Protein AF-A0A953Q3T5-F1 (afdb_monomer_lite)

Radius of gyration: 13.38 Å; chains: 1; bounding box: 35×22×36 Å

Foldseek 3Di:
DDWAQAPVGIWDKDFPDKDADPVNFKIWTWIWIWDDDPPDDIDIEIEIEIDTPCLVVDPVSVVVVSVQVRVPVVVDDHYYYHYPPDDD

Secondary structure (DSSP, 8-state):
-EEEEETTEEEEEEEEEEEE-TTSSEEEEEEEEEEEETTEEEEEEEEEEEEEHHHHHSHHHHHHHHHHHHHHHHH-SS-EEEE-----

Sequence (88 aa):
MSVLGTAKGAWVIRVLSGFVTDDGATIQLCLVLERHSDSAPAQFRRLNVVLSELDLKVALARVMVADRIRDWIETTEADGVLDMILGS

pLDDT: mean 91.19, std 9.22, range [38.59, 98.12]

Structure (mmCIF, N/CA/C/O backbone):
data_AF-A0A953Q3T5-F1
#
_entry.id   AF-A0A953Q3T5-F1
#
loop_
_atom_site.group_PDB
_atom_site.id
_atom_site.type_symbol
_atom_site.label_atom_id
_atom_site.label_alt_id
_atom_site.label_comp_id
_atom_site.label_asym_id
_atom_site.label_entity_id
_atom_site.label_seq_id
_atom_site.pdbx_PDB_ins_code
_atom_site.Cartn_x
_atom_site.Cartn_y
_atom_site.Cartn_z
_atom_site.occupancy
_atom_site.B_iso_or_equiv
_atom_site.auth_seq_id
_atom_site.auth_comp_id
_atom_site.auth_asym_id
_atom_site.auth_atom_id
_atom_site.pdbx_PDB_model_num
ATOM 1 N N . MET A 1 1 ? 5.410 -9.643 5.683 1.00 74.38 1 MET A N 1
ATOM 2 C CA . MET A 1 1 ? 5.841 -9.373 4.295 1.00 74.38 1 MET A CA 1
ATOM 3 C C . MET A 1 1 ? 4.782 -9.956 3.385 1.00 74.38 1 MET A C 1
ATOM 5 O O . MET A 1 1 ? 4.407 -11.099 3.616 1.00 74.38 1 MET A O 1
ATOM 9 N N . SER A 1 2 ? 4.300 -9.182 2.418 1.00 88.88 2 SER A N 1
ATOM 10 C CA . SER A 1 2 ? 3.262 -9.603 1.466 1.00 88.88 2 SER A CA 1
ATOM 11 C C . 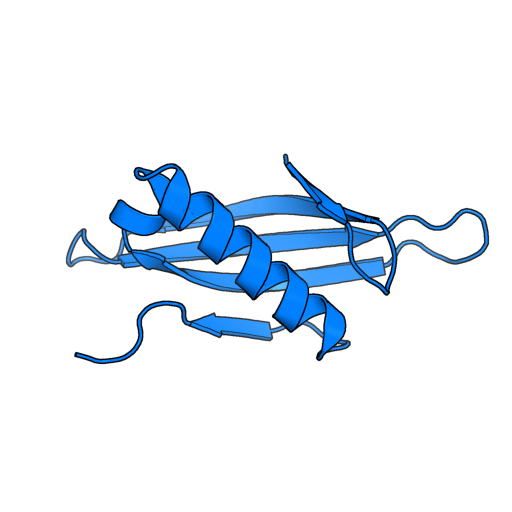SER A 1 2 ? 3.742 -9.362 0.036 1.00 88.88 2 SER A C 1
ATOM 13 O O . SER A 1 2 ? 4.613 -8.523 -0.170 1.00 88.88 2 SER A O 1
ATOM 15 N N . VAL A 1 3 ? 3.194 -10.084 -0.943 1.00 93.50 3 VAL A N 1
ATOM 16 C CA . VAL A 1 3 ? 3.503 -9.886 -2.369 1.00 93.50 3 VAL A CA 1
ATOM 17 C C . VAL A 1 3 ? 2.234 -9.460 -3.095 1.00 93.50 3 VAL A C 1
ATOM 19 O O . VAL A 1 3 ?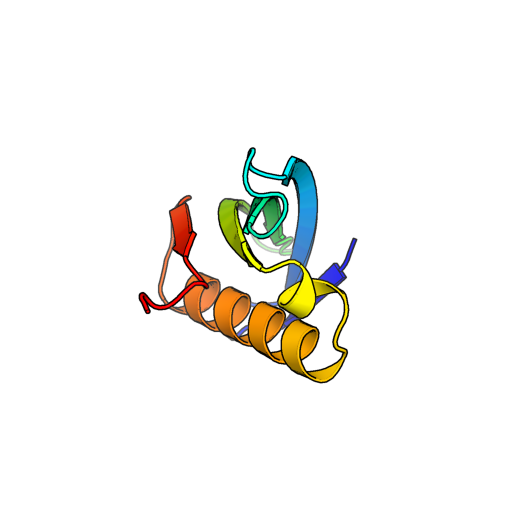 1.181 -10.063 -2.894 1.00 93.50 3 VAL A O 1
ATOM 22 N N . LEU A 1 4 ? 2.339 -8.428 -3.930 1.00 94.12 4 LEU A N 1
ATOM 23 C CA . LEU A 1 4 ? 1.235 -7.856 -4.689 1.00 94.12 4 LEU A CA 1
ATOM 24 C C . LEU A 1 4 ? 1.576 -7.831 -6.182 1.00 94.12 4 LEU A C 1
ATOM 26 O O . LEU A 1 4 ? 2.522 -7.168 -6.603 1.00 94.12 4 LEU A O 1
ATOM 30 N N . GLY A 1 5 ? 0.811 -8.568 -6.988 1.00 94.31 5 GLY A N 1
ATOM 31 C CA . GLY A 1 5 ? 0.908 -8.510 -8.447 1.00 94.31 5 GLY A CA 1
ATOM 32 C C . GLY A 1 5 ? 0.211 -7.267 -8.997 1.00 94.31 5 GLY A C 1
ATOM 33 O O . GLY A 1 5 ? -0.904 -6.958 -8.574 1.00 94.31 5 GLY A O 1
ATOM 34 N N . THR A 1 6 ? 0.867 -6.580 -9.931 1.00 94.06 6 THR A N 1
ATOM 35 C CA . THR A 1 6 ? 0.361 -5.393 -10.642 1.00 94.06 6 THR A CA 1
ATOM 36 C C . THR A 1 6 ? 0.696 -5.502 -12.134 1.00 94.06 6 THR A C 1
ATOM 38 O O . THR A 1 6 ? 1.553 -6.309 -12.515 1.00 94.06 6 THR A O 1
ATOM 41 N N . ALA A 1 7 ? 0.120 -4.646 -12.980 1.00 93.06 7 ALA A N 1
ATOM 42 C CA . ALA A 1 7 ? 0.540 -4.523 -14.383 1.00 93.06 7 ALA A CA 1
ATOM 43 C C . ALA A 1 7 ? 2.025 -4.121 -14.538 1.00 93.06 7 ALA A C 1
ATOM 45 O O . ALA A 1 7 ? 2.661 -4.424 -15.546 1.00 93.06 7 ALA A O 1
ATOM 46 N N . LYS A 1 8 ? 2.615 -3.496 -13.509 1.00 92.00 8 LYS A N 1
ATOM 47 C CA . LYS A 1 8 ? 4.048 -3.170 -13.426 1.00 92.00 8 LYS A CA 1
ATOM 48 C C . LYS A 1 8 ? 4.873 -4.316 -12.822 1.00 92.00 8 LYS A C 1
ATOM 50 O O . LYS A 1 8 ? 6.012 -4.100 -12.427 1.00 92.00 8 LYS A O 1
ATOM 55 N N . GLY A 1 9 ? 4.343 -5.532 -12.735 1.00 93.06 9 GLY A N 1
ATOM 56 C CA . GLY A 1 9 ? 5.018 -6.688 -12.142 1.00 93.06 9 GLY A CA 1
ATOM 57 C C . GLY A 1 9 ? 4.730 -6.864 -10.650 1.00 93.06 9 GLY A C 1
ATOM 58 O O . GLY A 1 9 ? 3.871 -6.189 -10.078 1.00 93.06 9 GLY A O 1
ATOM 59 N N . ALA A 1 10 ? 5.422 -7.822 -10.032 1.00 94.94 10 ALA A N 1
ATOM 60 C CA . ALA A 1 10 ? 5.240 -8.174 -8.627 1.00 94.94 10 ALA A CA 1
ATOM 61 C C . ALA A 1 10 ? 6.017 -7.231 -7.697 1.00 94.94 10 ALA A C 1
ATOM 63 O O . ALA A 1 10 ? 7.208 -6.993 -7.895 1.00 94.94 10 ALA A O 1
ATOM 64 N N . TRP A 1 11 ? 5.341 -6.744 -6.660 1.00 96.75 11 TRP A N 1
ATOM 65 C CA . TRP A 1 11 ? 5.908 -5.893 -5.620 1.00 96.75 11 TRP A CA 1
ATOM 66 C C . TRP A 1 11 ? 5.878 -6.608 -4.272 1.00 96.75 11 TRP A C 1
ATOM 68 O O . TRP A 1 11 ? 4.845 -7.128 -3.849 1.00 96.75 11 TRP A O 1
ATOM 78 N N . VAL A 1 12 ? 7.009 -6.615 -3.578 1.00 96.56 12 VAL A N 1
ATOM 79 C CA . VAL A 1 12 ? 7.119 -7.038 -2.184 1.00 96.56 12 VAL A CA 1
ATOM 80 C C . VAL A 1 12 ? 6.787 -5.845 -1.294 1.00 96.56 12 VAL A C 1
ATOM 82 O O . VAL A 1 12 ? 7.372 -4.775 -1.428 1.00 96.56 12 VAL A O 1
ATOM 85 N N . ILE A 1 13 ? 5.853 -6.038 -0.367 1.00 96.00 13 ILE A N 1
ATOM 86 C CA . ILE A 1 13 ? 5.382 -5.019 0.570 1.00 96.00 13 ILE A CA 1
ATOM 87 C C . ILE A 1 13 ? 5.882 -5.362 1.971 1.00 96.00 13 ILE A C 1
ATOM 89 O O . ILE A 1 13 ? 5.635 -6.456 2.509 1.00 96.00 13 ILE A O 1
ATOM 93 N N . ARG A 1 14 ? 6.573 -4.402 2.583 1.00 95.75 14 ARG A N 1
ATOM 94 C CA . ARG A 1 14 ? 7.075 -4.477 3.957 1.00 95.75 14 ARG A CA 1
ATOM 95 C C . ARG A 1 14 ? 6.547 -3.294 4.755 1.00 95.75 14 ARG A C 1
ATOM 97 O O . ARG A 1 14 ? 6.577 -2.169 4.275 1.00 95.75 14 ARG A O 1
ATOM 104 N N . VAL A 1 15 ? 6.099 -3.548 5.981 1.00 95.31 15 VAL A N 1
ATOM 105 C CA . VAL A 1 15 ? 5.813 -2.481 6.946 1.00 95.31 15 VAL A CA 1
ATOM 106 C C . VAL A 1 15 ? 7.147 -2.049 7.542 1.00 95.31 15 VAL A C 1
ATOM 108 O O . VAL A 1 15 ? 7.849 -2.875 8.124 1.00 95.31 15 VAL A O 1
ATOM 111 N N . LEU A 1 16 ? 7.511 -0.784 7.351 1.00 95.94 16 LEU A N 1
ATOM 112 C CA . LEU A 1 16 ? 8.701 -0.179 7.945 1.00 95.94 16 LEU A CA 1
ATOM 113 C C . LEU A 1 16 ? 8.406 0.308 9.363 1.00 95.94 16 LEU A C 1
ATOM 115 O O . LEU A 1 16 ? 9.173 0.053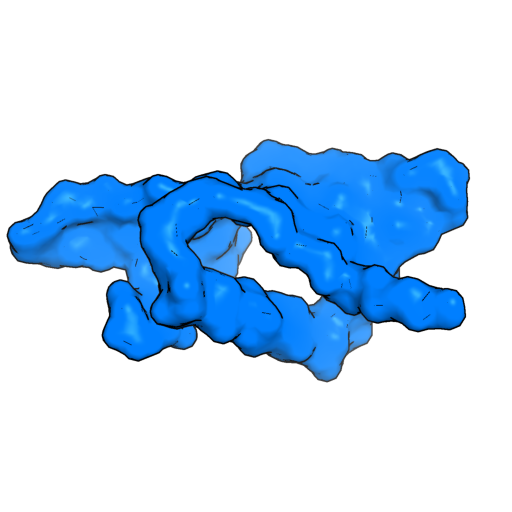 10.286 1.00 95.94 16 LEU A O 1
ATOM 119 N N . SER A 1 17 ? 7.283 0.998 9.526 1.00 94.94 17 SER A N 1
ATOM 120 C CA . SER A 1 17 ? 6.803 1.493 10.810 1.00 94.94 17 SER A CA 1
ATOM 121 C C . SER A 1 17 ? 5.286 1.624 10.783 1.00 94.94 17 SER A C 1
ATOM 123 O O . SER A 1 17 ? 4.661 1.620 9.721 1.00 94.94 17 SER A O 1
ATOM 125 N N . GLY A 1 18 ? 4.690 1.732 11.962 1.00 92.62 18 GLY A N 1
ATOM 126 C CA . GLY A 1 18 ? 3.284 2.055 12.101 1.00 92.62 18 GLY A CA 1
ATOM 127 C C . GLY A 1 18 ? 3.005 2.657 13.465 1.00 92.62 18 GLY A C 1
ATOM 128 O O . GLY A 1 18 ? 3.714 2.358 14.427 1.00 92.62 18 GLY A O 1
ATOM 129 N N . PHE A 1 19 ? 1.989 3.504 13.539 1.00 92.50 19 PHE A N 1
ATOM 130 C CA . PHE A 1 19 ? 1.473 4.023 14.796 1.00 92.50 19 PHE A CA 1
ATOM 131 C C . PHE A 1 19 ? -0.046 4.143 14.733 1.00 92.50 19 PHE A C 1
ATOM 133 O O . PHE A 1 19 ? -0.631 4.287 13.658 1.00 92.50 19 PHE A O 1
ATOM 140 N N . VAL A 1 20 ? -0.666 4.046 15.902 1.00 91.00 20 VAL A N 1
ATOM 141 C CA . VAL A 1 20 ? -2.090 4.312 16.095 1.00 91.00 20 VAL A CA 1
ATOM 142 C C . VAL A 1 20 ? -2.207 5.753 16.576 1.00 91.00 20 VAL A C 1
ATOM 144 O O . VAL A 1 20 ? -1.403 6.186 17.403 1.00 91.00 20 VAL A O 1
ATOM 147 N N . THR A 1 21 ? -3.148 6.505 16.023 1.00 86.06 21 THR A N 1
ATOM 148 C CA . THR A 1 21 ? -3.458 7.874 16.454 1.00 86.06 21 THR A CA 1
ATOM 149 C C . THR A 1 21 ? -4.080 7.893 17.848 1.00 86.06 21 THR A C 1
ATOM 151 O O . THR A 1 21 ? -4.564 6.877 18.345 1.00 86.06 21 THR A O 1
ATOM 154 N N . ASP A 1 22 ? -4.110 9.070 18.473 1.00 83.06 22 ASP A N 1
ATOM 155 C CA . ASP A 1 22 ? -4.627 9.247 19.838 1.00 83.06 22 ASP A CA 1
ATOM 156 C C . ASP A 1 22 ? -6.108 8.847 19.992 1.00 83.06 22 ASP A C 1
ATOM 158 O O . ASP A 1 22 ? -6.540 8.483 21.084 1.00 83.06 22 ASP A O 1
ATOM 162 N N . ASP A 1 23 ? -6.884 8.873 18.901 1.00 81.19 23 ASP A N 1
ATOM 163 C CA . ASP A 1 23 ? -8.279 8.410 18.871 1.00 81.19 23 ASP A CA 1
ATOM 164 C C . ASP A 1 23 ? -8.426 6.874 18.914 1.00 81.19 23 ASP A C 1
ATOM 166 O O . ASP A 1 23 ? -9.537 6.364 19.066 1.00 81.19 23 ASP A O 1
ATOM 170 N N . GLY A 1 24 ? -7.324 6.127 18.776 1.00 78.31 24 GLY A N 1
ATOM 171 C CA . GLY A 1 24 ? -7.295 4.664 18.752 1.00 78.31 24 GLY A CA 1
ATOM 172 C C . GLY A 1 24 ? -7.929 4.021 17.513 1.00 78.31 24 GLY A C 1
ATOM 173 O O . GLY A 1 24 ? -7.901 2.797 17.384 1.00 78.31 24 GLY A O 1
ATOM 174 N N . ALA A 1 25 ? -8.512 4.815 16.615 1.00 85.19 25 ALA A N 1
ATOM 175 C CA . ALA A 1 25 ? -9.311 4.346 15.490 1.00 85.19 25 ALA A CA 1
ATOM 176 C C . ALA A 1 25 ? -8.521 4.355 14.179 1.00 85.19 25 ALA A C 1
ATOM 178 O O . ALA A 1 25 ? -8.740 3.487 13.326 1.00 85.19 25 ALA A O 1
ATOM 179 N N . THR A 1 26 ? -7.591 5.304 14.041 1.00 90.94 26 THR A N 1
ATOM 180 C CA . THR A 1 26 ? -6.773 5.468 12.841 1.00 90.94 26 THR A CA 1
ATOM 181 C C . THR A 1 26 ? -5.381 4.872 13.032 1.00 90.94 26 THR A C 1
ATOM 183 O O . THR A 1 26 ? -4.722 4.999 14.063 1.00 90.94 26 THR A O 1
ATOM 186 N N . ILE A 1 27 ? -4.917 4.184 11.999 1.00 93.81 27 ILE A N 1
ATOM 187 C CA . ILE A 1 27 ? -3.604 3.569 11.908 1.00 93.81 27 ILE A CA 1
ATOM 188 C C . ILE A 1 27 ? -2.886 4.217 10.737 1.00 93.81 27 ILE A C 1
ATOM 190 O O . ILE A 1 27 ? -3.372 4.208 9.606 1.00 93.81 27 ILE A O 1
ATOM 194 N N . GLN A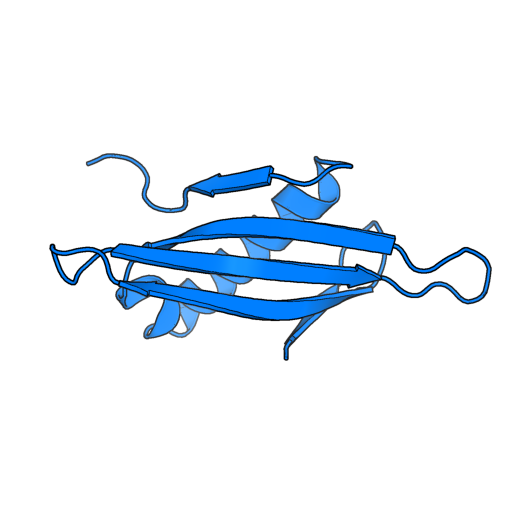 1 28 ? -1.692 4.732 11.000 1.00 94.38 28 GLN A N 1
ATOM 195 C CA . GLN A 1 28 ? -0.782 5.175 9.959 1.00 94.38 28 GLN A CA 1
ATOM 196 C C . GLN A 1 28 ? 0.346 4.156 9.815 1.00 94.38 28 GLN A C 1
ATOM 198 O O . GLN A 1 28 ? 1.060 3.864 10.774 1.00 94.38 28 GLN A O 1
ATOM 203 N N . LEU A 1 29 ? 0.521 3.618 8.610 1.00 95.69 29 LEU A N 1
ATOM 204 C CA . LEU A 1 29 ? 1.589 2.683 8.264 1.00 95.69 29 LEU A CA 1
ATOM 205 C C . LEU A 1 29 ? 2.550 3.328 7.273 1.00 95.69 29 LEU A C 1
ATOM 207 O O . LEU A 1 29 ? 2.122 3.869 6.261 1.00 95.69 29 LEU A O 1
ATOM 211 N N . CYS A 1 30 ? 3.852 3.200 7.508 1.00 97.19 30 CYS A N 1
ATOM 212 C CA . CYS A 1 30 ? 4.863 3.462 6.494 1.00 97.19 30 CYS A CA 1
ATOM 213 C C . CYS A 1 30 ? 5.253 2.136 5.840 1.00 97.19 30 CYS A C 1
ATOM 215 O O . CYS A 1 30 ? 5.764 1.229 6.504 1.00 97.19 30 CYS A O 1
ATOM 217 N N . LEU A 1 31 ? 5.003 2.010 4.542 1.00 97.19 31 LEU A N 1
ATOM 218 C CA . LEU A 1 31 ? 5.311 0.828 3.750 1.00 97.19 31 LEU A CA 1
ATOM 219 C C . LEU A 1 31 ? 6.531 1.078 2.867 1.00 97.19 31 LEU A C 1
ATOM 221 O O . LEU A 1 31 ? 6.698 2.160 2.306 1.00 97.19 31 LEU A O 1
ATOM 225 N N . VAL A 1 32 ? 7.345 0.042 2.694 1.00 97.62 32 VAL A N 1
ATOM 226 C CA . VAL A 1 32 ? 8.360 -0.044 1.644 1.00 97.62 32 VAL A CA 1
ATOM 227 C C . VAL A 1 32 ? 7.874 -1.047 0.606 1.00 97.62 32 VAL A C 1
ATOM 229 O O . VAL A 1 32 ? 7.564 -2.196 0.934 1.00 97.62 32 VAL A O 1
ATOM 232 N N . LEU A 1 33 ? 7.800 -0.584 -0.638 1.00 97.38 33 LEU A N 1
ATOM 233 C CA . LEU A 1 33 ? 7.423 -1.348 -1.816 1.00 97.38 33 LEU A CA 1
ATOM 234 C C . LEU A 1 33 ? 8.690 -1.613 -2.624 1.00 97.38 33 LEU A C 1
ATOM 236 O O . LEU A 1 33 ? 9.378 -0.675 -3.022 1.00 97.38 33 LEU A O 1
ATOM 240 N N . GLU A 1 34 ? 8.990 -2.881 -2.859 1.00 96.75 34 GLU A N 1
ATOM 241 C CA . GLU A 1 34 ? 10.206 -3.330 -3.528 1.00 96.75 34 GLU A CA 1
ATOM 242 C C . GLU A 1 34 ? 9.844 -4.170 -4.754 1.00 96.75 34 GLU A C 1
ATOM 244 O O . GLU A 1 34 ? 9.091 -5.139 -4.650 1.00 96.75 34 GLU A O 1
ATOM 249 N N . ARG A 1 35 ? 10.379 -3.812 -5.921 1.00 95.19 35 ARG A N 1
ATOM 250 C CA . ARG A 1 35 ? 10.250 -4.600 -7.151 1.00 95.19 35 ARG A CA 1
ATOM 251 C C . ARG A 1 35 ? 11.628 -4.986 -7.657 1.00 95.19 35 ARG A C 1
ATOM 253 O O . ARG A 1 35 ? 12.429 -4.118 -8.003 1.00 95.19 35 ARG A O 1
ATOM 260 N N . HIS A 1 36 ? 11.862 -6.288 -7.766 1.00 88.75 36 HIS A N 1
ATOM 261 C CA . HIS A 1 36 ? 13.033 -6.833 -8.444 1.00 88.75 36 HIS A CA 1
ATOM 262 C C . HIS A 1 36 ? 12.695 -7.144 -9.900 1.00 88.75 36 HIS A C 1
ATOM 264 O O . HIS A 1 36 ? 11.598 -7.608 -10.211 1.00 88.75 36 HIS A O 1
ATOM 270 N N . SER A 1 37 ? 13.652 -6.883 -10.782 1.00 85.31 37 SER A N 1
ATOM 271 C CA . SER A 1 37 ? 13.624 -7.297 -12.178 1.00 85.31 37 SER A 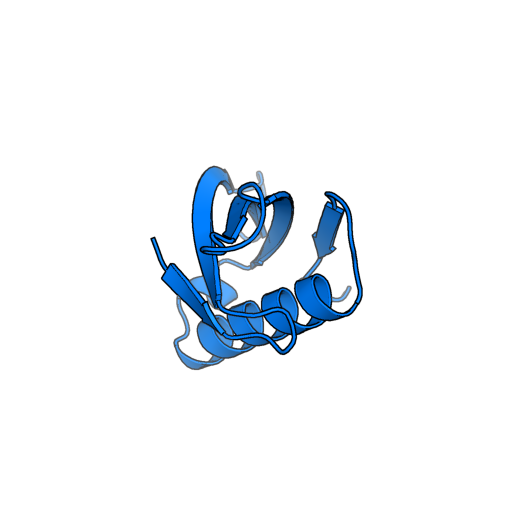CA 1
ATOM 272 C C . SER A 1 37 ? 14.974 -7.918 -12.501 1.00 85.31 37 SER A C 1
ATOM 274 O O . SER A 1 37 ? 15.999 -7.392 -12.075 1.00 85.31 37 SER A O 1
ATOM 276 N N . ASP A 1 38 ? 14.991 -8.990 -13.287 1.00 82.62 38 ASP A N 1
ATOM 277 C CA . ASP A 1 38 ? 16.245 -9.613 -13.727 1.00 82.62 38 ASP A CA 1
ATOM 278 C C . ASP A 1 38 ? 17.022 -8.716 -14.707 1.00 82.62 38 ASP A C 1
ATOM 280 O O . ASP A 1 38 ? 18.228 -8.862 -14.884 1.00 82.62 38 ASP A O 1
ATOM 284 N N . SER A 1 39 ? 16.329 -7.769 -15.347 1.00 84.50 39 SER A N 1
ATOM 285 C CA . SER A 1 39 ? 16.861 -6.911 -16.412 1.00 84.50 39 SER A CA 1
ATOM 286 C C . SER A 1 39 ? 17.055 -5.446 -16.013 1.00 84.50 39 SER A C 1
ATOM 288 O O . SER A 1 39 ? 17.538 -4.656 -16.824 1.00 84.50 39 SER A O 1
ATOM 290 N N . ALA A 1 40 ? 16.674 -5.053 -14.795 1.00 86.06 40 ALA A N 1
ATOM 291 C CA . ALA A 1 40 ? 16.746 -3.666 -14.340 1.00 86.06 40 ALA A CA 1
ATOM 292 C C . ALA A 1 40 ? 17.103 -3.578 -12.849 1.00 86.06 40 ALA A C 1
ATOM 294 O O . ALA A 1 40 ? 16.803 -4.506 -12.098 1.00 86.06 40 ALA A O 1
ATOM 295 N N . PRO A 1 41 ? 17.692 -2.458 -12.389 1.00 90.12 41 PRO A N 1
ATOM 296 C CA . PRO A 1 41 ? 17.916 -2.233 -10.967 1.00 90.12 41 PRO A CA 1
ATOM 297 C C . PRO A 1 41 ? 16.625 -2.374 -10.156 1.00 90.12 41 PRO A C 1
ATOM 299 O O . PRO A 1 41 ? 15.541 -2.007 -10.622 1.00 90.12 41 PRO A O 1
ATOM 302 N N . ALA A 1 42 ? 16.760 -2.871 -8.925 1.00 91.56 42 ALA A N 1
ATOM 303 C CA . ALA A 1 42 ? 15.646 -2.954 -7.993 1.00 91.56 42 ALA A CA 1
ATOM 304 C C . ALA A 1 42 ? 15.025 -1.567 -7.774 1.00 91.56 42 ALA A C 1
ATOM 306 O O . ALA A 1 42 ? 15.730 -0.566 -7.621 1.00 91.56 42 ALA A O 1
ATOM 307 N N . GLN A 1 43 ? 13.697 -1.520 -7.768 1.00 94.62 43 GLN A N 1
ATOM 308 C CA . GLN A 1 43 ? 12.943 -0.298 -7.532 1.00 94.62 43 GLN A CA 1
ATOM 309 C C . GLN A 1 43 ? 12.360 -0.306 -6.131 1.00 94.62 43 GLN A C 1
ATOM 311 O O . GLN A 1 43 ? 11.788 -1.305 -5.697 1.00 94.62 43 GLN A O 1
ATOM 316 N N . PHE A 1 44 ? 12.466 0.839 -5.467 1.00 96.00 44 PHE A N 1
ATOM 317 C CA . PHE A 1 44 ? 11.968 1.050 -4.119 1.00 96.00 44 PHE A CA 1
ATOM 318 C C . PHE A 1 44 ? 11.044 2.257 -4.101 1.00 96.00 44 PHE A C 1
ATOM 320 O O . PHE A 1 44 ? 11.367 3.286 -4.695 1.00 96.00 44 PHE A O 1
ATOM 327 N N . ARG A 1 45 ? 9.915 2.129 -3.407 1.00 96.94 45 ARG A N 1
ATOM 328 C CA . ARG A 1 45 ? 9.000 3.237 -3.122 1.00 96.94 45 ARG A CA 1
ATOM 329 C C . ARG A 1 45 ? 8.562 3.197 -1.672 1.00 96.94 45 ARG A C 1
ATOM 331 O O . ARG A 1 45 ? 8.399 2.118 -1.100 1.00 96.94 45 ARG A O 1
ATOM 338 N N . ARG A 1 46 ? 8.342 4.368 -1.088 1.00 97.69 46 ARG A N 1
ATOM 339 C CA . ARG A 1 46 ? 7.708 4.530 0.218 1.00 97.69 46 ARG A CA 1
ATOM 340 C C . ARG A 1 46 ? 6.263 4.954 0.042 1.00 97.69 46 ARG A C 1
ATOM 342 O O . ARG A 1 46 ? 5.970 5.895 -0.690 1.00 97.69 46 ARG A O 1
ATOM 349 N N . LEU A 1 47 ? 5.374 4.277 0.752 1.00 98.12 47 LEU A N 1
ATOM 350 C CA . LEU A 1 47 ? 3.958 4.602 0.769 1.00 98.12 47 LEU A CA 1
ATOM 351 C C . LEU A 1 47 ? 3.491 4.729 2.212 1.00 98.12 47 LEU A C 1
ATOM 353 O O . LEU A 1 47 ? 3.525 3.755 2.959 1.00 98.12 47 LEU A O 1
ATOM 357 N N . ASN A 1 48 ? 3.048 5.919 2.602 1.00 97.25 48 ASN A N 1
ATOM 358 C CA . ASN A 1 48 ? 2.348 6.094 3.867 1.00 97.25 48 ASN A CA 1
ATOM 359 C C . ASN A 1 48 ? 0.866 5.799 3.648 1.00 97.25 48 ASN A C 1
ATOM 361 O O . ASN A 1 48 ? 0.247 6.414 2.789 1.00 97.25 48 ASN A O 1
ATOM 365 N N . VAL A 1 49 ? 0.296 4.866 4.399 1.00 95.94 49 VAL A N 1
ATOM 366 C CA . VAL A 1 49 ? -1.122 4.510 4.306 1.00 95.94 49 VAL A CA 1
ATOM 367 C C . VAL A 1 49 ? -1.809 4.903 5.600 1.00 95.94 49 VAL A C 1
ATOM 369 O O . VAL A 1 49 ? -1.334 4.537 6.674 1.00 95.94 49 VAL A O 1
ATOM 372 N N . VAL A 1 50 ? -2.915 5.630 5.490 1.00 94.69 50 VAL A N 1
ATOM 373 C CA . VAL A 1 50 ? -3.809 5.953 6.606 1.00 94.69 50 VAL A CA 1
ATOM 374 C C . VAL A 1 50 ? -5.052 5.086 6.458 1.00 94.69 50 VAL A C 1
ATOM 376 O O . VAL A 1 50 ? -5.649 5.054 5.386 1.00 94.69 50 VAL A O 1
ATOM 379 N N . LEU A 1 51 ? -5.397 4.323 7.489 1.00 93.88 51 LEU A N 1
ATOM 380 C CA . LEU A 1 51 ? -6.472 3.329 7.456 1.00 93.88 51 LEU A CA 1
ATOM 381 C C . LEU A 1 51 ? -7.065 3.118 8.850 1.00 93.88 51 LEU A C 1
ATOM 383 O O . LEU A 1 51 ? -6.432 3.441 9.849 1.00 93.88 51 LEU A O 1
ATOM 387 N N . SER A 1 52 ? -8.267 2.564 8.935 1.00 92.62 52 SER A N 1
ATOM 388 C CA . SER A 1 52 ? -8.910 2.255 10.213 1.00 92.62 52 SER A CA 1
ATOM 389 C C . SER A 1 52 ? -8.455 0.906 10.777 1.00 92.62 52 SER A C 1
ATOM 391 O O . SER A 1 52 ? -8.032 0.008 10.048 1.00 92.62 52 SER A O 1
ATOM 393 N N . GLU A 1 53 ? -8.617 0.688 12.081 1.00 89.56 53 GLU A N 1
ATOM 394 C CA . GLU A 1 53 ? -8.347 -0.627 12.685 1.00 89.56 53 GLU A CA 1
ATOM 395 C C . GLU A 1 53 ? -9.156 -1.771 12.029 1.00 89.56 53 GLU A C 1
ATOM 397 O O . GLU A 1 53 ? -8.673 -2.903 11.878 1.00 89.56 53 GLU A O 1
ATOM 402 N N . LEU A 1 54 ? -10.381 -1.474 11.582 1.00 87.88 54 LEU A N 1
ATOM 403 C CA . LEU A 1 54 ? -11.252 -2.433 10.902 1.00 87.88 54 LEU A CA 1
ATOM 404 C C . LEU A 1 54 ? -10.666 -2.900 9.567 1.00 87.88 54 LEU A C 1
ATOM 406 O O . LEU A 1 54 ? -10.814 -4.079 9.228 1.00 87.88 54 LEU A O 1
ATOM 410 N N . ASP A 1 55 ? -9.935 -2.028 8.868 1.00 90.38 55 ASP A N 1
ATOM 411 C CA . ASP A 1 55 ? -9.304 -2.344 7.585 1.00 90.38 55 ASP A CA 1
ATOM 412 C C . ASP A 1 55 ? -8.253 -3.453 7.704 1.00 90.38 55 ASP A C 1
ATOM 414 O O . ASP A 1 55 ? -8.041 -4.228 6.769 1.00 90.38 55 ASP A O 1
ATOM 418 N N . LEU A 1 56 ? -7.632 -3.595 8.881 1.00 87.06 56 LEU A N 1
ATOM 419 C CA . LEU A 1 56 ? -6.684 -4.676 9.158 1.00 87.06 56 LEU A CA 1
ATOM 420 C C . LEU A 1 56 ? -7.353 -5.920 9.744 1.00 87.06 56 LEU A C 1
ATOM 422 O O . LEU A 1 56 ? -6.904 -7.040 9.480 1.00 87.06 56 LEU A O 1
ATOM 426 N N . LYS A 1 57 ? -8.417 -5.767 10.538 1.00 88.62 57 LYS A N 1
ATOM 427 C CA . LYS A 1 57 ? -9.074 -6.895 11.220 1.00 88.62 57 LYS A CA 1
ATOM 428 C C . LYS A 1 57 ? -9.988 -7.696 10.295 1.00 88.62 57 LYS A C 1
ATOM 430 O O . LYS A 1 57 ? -10.011 -8.929 10.371 1.00 88.62 57 LYS A O 1
ATOM 435 N N . VAL A 1 58 ? -10.695 -7.034 9.383 1.00 91.88 58 VAL A N 1
ATOM 436 C CA . VAL A 1 58 ? -11.689 -7.672 8.512 1.00 91.88 58 VAL A CA 1
ATOM 437 C C . VAL A 1 58 ? -11.028 -8.219 7.246 1.00 91.88 58 VAL A C 1
ATOM 439 O O . VAL A 1 58 ? -10.341 -7.504 6.526 1.00 91.88 58 VAL A O 1
ATOM 442 N N . ALA A 1 59 ? -11.255 -9.502 6.938 1.00 91.06 59 ALA A N 1
ATOM 443 C CA . ALA A 1 59 ? -10.633 -10.160 5.783 1.00 91.06 59 ALA A CA 1
ATOM 444 C C . ALA A 1 59 ? -10.959 -9.479 4.449 1.00 91.06 59 ALA A C 1
ATOM 446 O O . ALA A 1 59 ? -10.057 -9.267 3.644 1.00 91.06 59 ALA A O 1
ATOM 447 N N . LEU A 1 60 ? -12.223 -9.100 4.246 1.00 91.25 60 LEU A N 1
ATOM 448 C CA . LEU A 1 60 ? -12.651 -8.376 3.051 1.00 91.25 60 LEU A CA 1
ATOM 449 C C . LEU A 1 60 ? -11.998 -6.990 2.960 1.00 91.25 60 LEU A C 1
ATOM 451 O O . LEU A 1 60 ? -11.523 -6.608 1.896 1.00 91.25 60 LEU A O 1
ATOM 455 N N . ALA A 1 61 ? -11.904 -6.269 4.079 1.00 90.75 61 ALA A N 1
ATOM 456 C CA . ALA A 1 61 ? -11.290 -4.946 4.100 1.00 90.75 61 ALA A CA 1
ATOM 457 C C . ALA A 1 61 ? -9.784 -5.009 3.787 1.00 90.75 61 ALA A C 1
ATOM 459 O O . ALA A 1 61 ? -9.283 -4.205 3.006 1.00 90.75 61 ALA A O 1
ATOM 460 N N . ARG A 1 62 ? -9.078 -6.050 4.253 1.00 92.19 62 ARG A N 1
ATOM 461 C CA . ARG A 1 62 ? -7.677 -6.291 3.863 1.00 92.19 62 ARG A CA 1
ATOM 462 C C . ARG A 1 62 ? -7.494 -6.479 2.355 1.00 92.19 62 ARG A C 1
ATOM 464 O O . ARG A 1 62 ? -6.477 -6.047 1.816 1.00 92.19 62 ARG A O 1
ATOM 471 N N . VAL A 1 63 ? -8.448 -7.127 1.680 1.00 93.19 63 VAL A N 1
ATOM 472 C CA . VAL A 1 63 ? -8.426 -7.259 0.211 1.00 93.19 63 VAL A CA 1
ATOM 473 C C . VAL A 1 63 ? -8.579 -5.884 -0.434 1.00 93.19 63 VAL A C 1
ATOM 475 O O . VAL A 1 63 ? -7.773 -5.527 -1.285 1.00 93.19 63 VAL A O 1
ATOM 478 N N . MET A 1 64 ? -9.521 -5.068 0.045 1.00 93.44 64 MET A N 1
ATOM 479 C CA . MET A 1 64 ? -9.714 -3.704 -0.457 1.00 93.44 64 MET A CA 1
ATOM 480 C C . MET A 1 64 ? -8.476 -2.819 -0.254 1.00 93.44 64 MET A C 1
ATOM 482 O O . MET A 1 64 ? -8.109 -2.069 -1.155 1.00 93.44 64 MET A O 1
ATOM 486 N N . VAL A 1 65 ? -7.788 -2.934 0.888 1.00 93.88 65 VAL A N 1
ATOM 487 C CA . VAL A 1 65 ? -6.508 -2.245 1.132 1.00 93.88 65 VAL A CA 1
ATOM 488 C C . VAL A 1 65 ? -5.460 -2.662 0.100 1.00 93.88 65 VAL A C 1
ATOM 490 O O . VAL A 1 65 ? -4.781 -1.808 -0.468 1.00 93.88 65 VAL A O 1
ATOM 49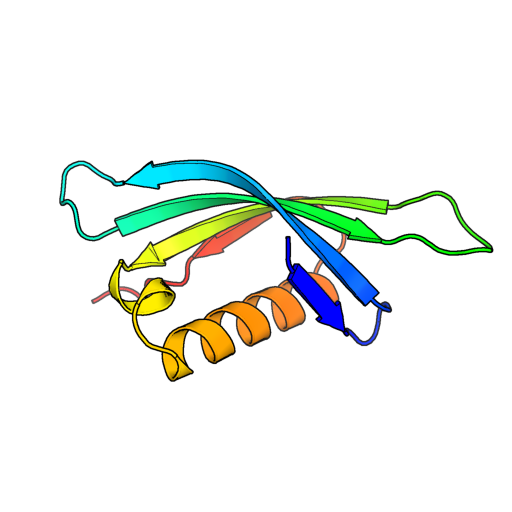3 N N . ALA A 1 66 ? -5.334 -3.963 -0.174 1.00 94.88 66 ALA A N 1
ATOM 494 C CA . ALA A 1 66 ? -4.393 -4.466 -1.171 1.00 94.88 66 ALA A CA 1
ATOM 495 C C . ALA A 1 66 ? -4.727 -3.971 -2.588 1.00 94.88 66 ALA A C 1
ATOM 497 O O . ALA A 1 66 ? -3.817 -3.600 -3.330 1.00 94.88 66 ALA A O 1
ATOM 498 N N . ASP A 1 67 ? -6.010 -3.920 -2.947 1.00 95.88 67 ASP A N 1
ATOM 499 C CA . ASP A 1 67 ? -6.468 -3.419 -4.244 1.00 95.88 67 ASP A CA 1
ATOM 500 C C . ASP A 1 67 ? -6.169 -1.927 -4.409 1.00 95.88 67 ASP A C 1
ATOM 502 O O . ASP A 1 67 ? -5.585 -1.515 -5.406 1.00 95.88 67 ASP A O 1
ATOM 506 N N . ARG A 1 68 ? -6.433 -1.119 -3.383 1.00 96.31 68 ARG A N 1
ATOM 507 C CA . ARG A 1 68 ? -6.105 0.312 -3.387 1.00 96.31 68 ARG A CA 1
ATOM 508 C C . ARG A 1 68 ? -4.600 0.578 -3.482 1.00 96.31 68 ARG A C 1
ATOM 510 O O . ARG A 1 68 ? -4.182 1.500 -4.179 1.00 96.31 68 ARG A O 1
ATOM 517 N N . ILE A 1 69 ? -3.774 -0.232 -2.816 1.00 96.44 69 ILE A N 1
ATOM 518 C CA . ILE A 1 69 ? -2.313 -0.154 -2.962 1.00 96.44 69 ILE A CA 1
ATOM 519 C C . ILE A 1 69 ? -1.894 -0.542 -4.390 1.00 96.44 69 ILE A C 1
ATOM 521 O O . ILE A 1 69 ? -1.002 0.099 -4.947 1.00 96.44 69 ILE A O 1
ATOM 525 N N . ARG A 1 70 ? -2.535 -1.549 -5.004 1.00 97.00 70 ARG A N 1
ATOM 526 C CA . ARG A 1 70 ? -2.284 -1.931 -6.405 1.00 97.00 70 ARG A CA 1
ATOM 527 C C . ARG A 1 70 ? -2.575 -0.765 -7.341 1.00 97.00 70 ARG A C 1
ATOM 529 O O . ARG A 1 70 ? -1.689 -0.384 -8.101 1.00 97.00 70 ARG A O 1
ATOM 536 N N . ASP A 1 71 ? -3.758 -0.172 -7.227 1.00 96.62 71 ASP A N 1
ATOM 537 C CA . ASP A 1 71 ? -4.172 0.963 -8.055 1.00 96.62 71 ASP A CA 1
ATOM 538 C C . ASP A 1 71 ? -3.194 2.136 -7.910 1.00 96.62 71 ASP A C 1
ATOM 540 O O . ASP A 1 71 ? -2.794 2.761 -8.896 1.00 96.62 71 ASP A O 1
ATOM 544 N N . TRP A 1 72 ? -2.740 2.412 -6.684 1.00 97.31 72 TRP A N 1
ATOM 545 C CA . TRP A 1 72 ? -1.743 3.449 -6.432 1.00 97.31 72 TRP A CA 1
ATOM 546 C C . TRP A 1 72 ? -0.401 3.143 -7.117 1.00 97.31 72 TRP A C 1
ATOM 548 O O . TRP A 1 72 ? 0.167 4.019 -7.769 1.00 97.31 72 TRP A O 1
ATOM 558 N N . ILE A 1 73 ? 0.104 1.905 -7.041 1.00 96.69 73 ILE A N 1
ATOM 559 C CA . ILE A 1 73 ? 1.344 1.494 -7.730 1.00 96.69 73 ILE A CA 1
ATOM 560 C C . ILE A 1 73 ? 1.208 1.666 -9.249 1.00 96.69 73 ILE A C 1
ATOM 562 O O . ILE A 1 73 ? 2.145 2.107 -9.924 1.00 96.69 73 ILE A O 1
ATOM 566 N N . GLU A 1 74 ? 0.049 1.315 -9.801 1.00 96.31 74 GLU A N 1
ATOM 567 C CA . GLU A 1 74 ? -0.217 1.377 -11.237 1.00 96.31 74 GLU A CA 1
ATOM 568 C C . GLU A 1 74 ? -0.331 2.815 -11.750 1.00 96.31 74 GLU A C 1
ATOM 570 O O . GLU A 1 74 ? 0.144 3.114 -12.847 1.00 96.31 74 GLU A O 1
ATOM 575 N N . THR A 1 75 ? -0.850 3.728 -10.934 1.00 96.56 75 THR A N 1
ATOM 576 C CA . THR A 1 75 ? -1.101 5.125 -11.323 1.00 96.56 75 THR A CA 1
ATOM 577 C C . THR A 1 75 ? 0.012 6.101 -10.941 1.00 96.56 75 THR A C 1
ATOM 579 O O . THR A 1 75 ? 0.023 7.229 -11.430 1.00 96.56 75 THR A O 1
ATOM 582 N N . THR A 1 76 ? 0.981 5.685 -10.120 1.00 96.06 76 THR A N 1
ATOM 583 C CA . THR A 1 76 ? 2.077 6.550 -9.649 1.00 96.06 76 THR A CA 1
ATOM 584 C C . THR A 1 76 ? 3.462 5.983 -9.975 1.00 96.06 76 THR A C 1
ATOM 586 O O . THR A 1 76 ? 3.616 4.802 -10.307 1.00 96.06 76 THR A O 1
ATOM 589 N N . GLU A 1 77 ? 4.495 6.831 -9.891 1.00 93.62 77 GLU A N 1
ATOM 590 C CA . GLU A 1 77 ? 5.901 6.449 -10.122 1.00 93.62 77 GLU A CA 1
ATOM 591 C C . GLU A 1 77 ? 6.852 6.769 -8.954 1.00 93.62 77 GLU A C 1
ATOM 593 O O . GLU A 1 77 ? 7.990 6.301 -8.951 1.00 93.62 77 GLU A O 1
ATOM 598 N N . ALA A 1 78 ? 6.395 7.526 -7.953 1.00 94.12 78 ALA A N 1
ATOM 599 C CA . ALA A 1 78 ? 7.210 8.050 -6.855 1.00 94.12 78 ALA A CA 1
ATOM 600 C C . ALA A 1 78 ? 6.649 7.638 -5.485 1.00 94.12 78 ALA A C 1
ATOM 602 O O . ALA A 1 78 ? 5.615 6.982 -5.416 1.00 94.12 78 ALA A O 1
ATOM 603 N N . ASP A 1 79 ? 7.334 8.023 -4.407 1.00 97.69 79 ASP A N 1
ATOM 604 C CA . ASP A 1 79 ? 6.832 7.905 -3.034 1.00 97.69 79 ASP A CA 1
ATOM 605 C C . ASP A 1 79 ? 5.510 8.675 -2.852 1.00 97.69 79 ASP A C 1
ATOM 607 O O . ASP A 1 79 ? 5.226 9.628 -3.583 1.00 97.69 79 ASP A O 1
ATOM 611 N N . GLY A 1 80 ? 4.705 8.307 -1.852 1.00 96.81 80 GLY A N 1
ATOM 612 C CA . GLY A 1 80 ? 3.463 9.036 -1.601 1.00 96.81 80 GLY A CA 1
ATOM 613 C C . GLY A 1 80 ? 2.680 8.642 -0.358 1.00 96.81 80 GLY A C 1
ATOM 614 O O . GLY A 1 80 ? 3.187 8.011 0.575 1.00 96.81 80 GLY A O 1
ATOM 615 N N . VAL A 1 81 ? 1.424 9.080 -0.358 1.00 95.88 81 VAL A N 1
ATOM 616 C CA . VAL A 1 81 ? 0.448 8.868 0.710 1.00 95.88 81 VAL A CA 1
ATOM 617 C C . VAL A 1 81 ? -0.833 8.305 0.098 1.00 95.88 81 VAL A C 1
ATOM 619 O O . VAL A 1 81 ? -1.241 8.736 -0.981 1.00 95.88 81 VAL A O 1
ATOM 622 N N . LEU A 1 82 ? -1.454 7.353 0.785 1.00 95.06 82 LEU A N 1
ATOM 623 C CA . LEU A 1 82 ? -2.743 6.773 0.443 1.00 95.06 82 LEU A CA 1
ATOM 624 C C . LEU A 1 82 ? -3.662 6.864 1.659 1.00 95.06 82 LEU A C 1
ATOM 626 O O . LEU A 1 82 ? -3.484 6.142 2.639 1.00 95.06 82 LEU A O 1
ATOM 630 N N . ASP A 1 83 ? -4.622 7.776 1.586 1.00 92.94 83 ASP A N 1
ATOM 631 C CA . ASP A 1 83 ? -5.662 7.914 2.597 1.00 92.94 83 ASP A CA 1
ATOM 632 C C . ASP A 1 83 ? -6.842 7.001 2.249 1.00 92.94 83 ASP A C 1
ATOM 634 O O . ASP A 1 83 ? -7.474 7.153 1.200 1.00 92.94 83 ASP A O 1
ATOM 638 N N . MET A 1 84 ? -7.088 6.005 3.098 1.00 89.19 84 MET A N 1
ATOM 639 C CA . MET A 1 84 ? -8.191 5.054 2.953 1.00 89.19 84 MET A CA 1
ATOM 640 C C . MET A 1 84 ? -9.428 5.482 3.741 1.00 89.19 84 MET A C 1
ATOM 642 O O . MET A 1 84 ? -10.503 4.914 3.539 1.00 89.19 84 MET A O 1
ATOM 646 N N . ILE A 1 85 ? -9.294 6.469 4.630 1.00 82.31 85 ILE A N 1
ATOM 647 C CA . ILE A 1 85 ? -10.401 6.992 5.418 1.00 82.31 85 ILE A CA 1
ATOM 648 C C . ILE A 1 85 ? -11.069 8.067 4.565 1.00 82.31 85 ILE A C 1
ATOM 650 O O . ILE A 1 85 ? -10.744 9.249 4.623 1.00 82.31 85 ILE A O 1
ATOM 654 N N . LEU A 1 86 ? -12.009 7.654 3.713 1.00 59.31 86 LEU A N 1
ATOM 655 C CA . LEU A 1 86 ? -12.891 8.619 3.061 1.00 59.31 86 LEU A CA 1
ATOM 656 C C . LEU A 1 86 ? -13.672 9.360 4.152 1.00 59.31 86 LEU A C 1
ATOM 658 O O . LEU A 1 86 ? -14.319 8.723 4.982 1.00 59.31 86 LEU A O 1
ATOM 662 N N . GLY A 1 87 ? -13.560 10.691 4.145 1.00 51.47 87 GLY A N 1
ATOM 663 C CA . GLY A 1 87 ? -14.187 11.580 5.116 1.00 51.47 87 GLY A CA 1
ATOM 664 C C . GLY A 1 87 ? -15.651 11.226 5.371 1.00 51.47 87 GLY A C 1
ATOM 665 O O . GLY A 1 87 ? -16.433 11.056 4.434 1.00 51.47 87 GLY A O 1
ATOM 666 N N . SER A 1 88 ? -15.963 11.101 6.659 1.00 38.59 88 SER A N 1
ATOM 667 C CA . SER A 1 88 ? -17.310 11.133 7.234 1.00 38.59 88 SER A CA 1
ATOM 668 C C . SER A 1 88 ? -18.139 12.304 6.722 1.00 38.59 88 SER A C 1
ATOM 670 O O . SER A 1 88 ? -17.557 13.413 6.662 1.00 38.59 88 SER A O 1
#